Protein AF-A0A656JLA5-F1 (afdb_monomer)

Organism: NCBI:txid1194405

pLDDT: mean 75.81, std 17.26, range [47.41, 96.69]

Structure (mmCIF, N/CA/C/O backbone):
data_AF-A0A656JLA5-F1
#
_entry.id   AF-A0A656JLA5-F1
#
loop_
_atom_site.group_PDB
_atom_site.id
_atom_site.type_symbol
_atom_site.label_atom_id
_atom_site.label_alt_id
_atom_site.label_comp_id
_atom_site.label_asym_id
_atom_site.label_entity_id
_atom_site.label_seq_id
_atom_site.pdbx_PDB_ins_code
_atom_site.Cartn_x
_atom_site.Cartn_y
_atom_site.Cartn_z
_atom_site.occupancy
_atom_site.B_iso_or_equiv
_atom_site.auth_seq_id
_atom_site.auth_comp_id
_atom_site.auth_asym_id
_atom_site.auth_atom_id
_atom_site.pdbx_PDB_model_num
ATOM 1 N N . MET A 1 1 ? 41.878 -16.614 -35.464 1.00 48.06 1 MET A N 1
ATOM 2 C CA . MET A 1 1 ? 41.334 -15.843 -34.322 1.00 48.06 1 MET A CA 1
ATOM 3 C C . MET A 1 1 ? 40.388 -14.739 -34.788 1.00 48.06 1 MET A C 1
ATOM 5 O O . MET A 1 1 ? 39.628 -14.244 -33.972 1.00 48.06 1 MET A O 1
ATOM 9 N N . ASP A 1 2 ? 40.374 -14.406 -36.081 1.00 54.28 2 ASP A N 1
ATOM 10 C CA . ASP A 1 2 ? 39.660 -13.233 -36.609 1.00 54.28 2 ASP A CA 1
ATOM 11 C C . ASP A 1 2 ? 38.137 -13.403 -36.714 1.00 54.28 2 ASP A C 1
ATOM 13 O O . ASP A 1 2 ? 37.399 -12.440 -36.544 1.00 54.28 2 ASP A O 1
ATOM 17 N N . ILE A 1 3 ? 37.648 -14.638 -36.893 1.00 52.81 3 ILE A N 1
ATOM 18 C CA . ILE A 1 3 ? 36.204 -14.925 -36.999 1.00 52.81 3 ILE A CA 1
ATOM 19 C C . ILE A 1 3 ? 35.483 -14.691 -35.659 1.00 52.81 3 ILE A C 1
ATOM 21 O O . ILE A 1 3 ? 34.373 -14.171 -35.627 1.00 52.81 3 ILE A O 1
ATOM 25 N N . ALA A 1 4 ? 36.130 -15.019 -34.535 1.00 50.31 4 ALA A N 1
ATOM 26 C CA . ALA A 1 4 ? 35.554 -14.809 -33.205 1.00 50.31 4 ALA A CA 1
ATOM 27 C C . ALA A 1 4 ? 35.474 -13.318 -32.827 1.00 50.31 4 ALA A C 1
ATOM 29 O O . ALA A 1 4 ? 34.547 -12.917 -32.130 1.00 50.31 4 ALA A O 1
ATOM 30 N N . ALA A 1 5 ? 36.417 -12.499 -33.308 1.00 51.75 5 ALA A N 1
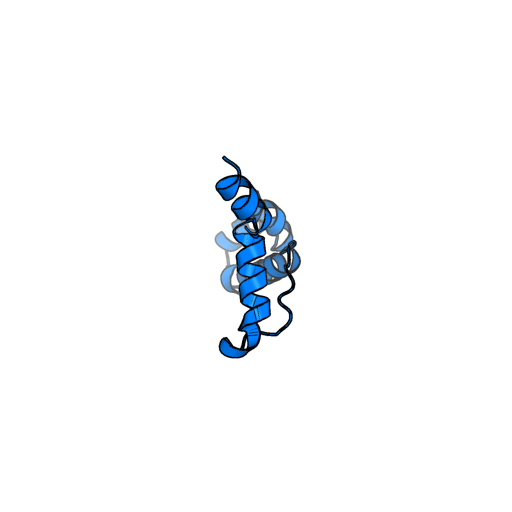ATOM 31 C CA . ALA A 1 5 ? 36.408 -11.052 -33.103 1.00 51.75 5 ALA A CA 1
ATOM 32 C C . ALA A 1 5 ? 35.305 -10.365 -33.928 1.00 51.75 5 ALA A C 1
ATOM 34 O O . ALA A 1 5 ? 34.604 -9.508 -33.401 1.00 51.75 5 ALA A O 1
ATOM 35 N N . GLN A 1 6 ? 35.086 -10.798 -35.177 1.00 47.41 6 GLN A N 1
ATOM 36 C CA . GLN A 1 6 ? 33.980 -10.302 -36.009 1.00 47.41 6 GLN A CA 1
ATOM 37 C C . GLN A 1 6 ? 32.604 -10.630 -35.412 1.00 47.41 6 GLN A C 1
ATOM 39 O O . GLN A 1 6 ? 31.713 -9.789 -35.422 1.00 47.41 6 GLN A O 1
ATOM 44 N N . TRP A 1 7 ? 32.441 -11.815 -34.816 1.00 49.56 7 TRP A N 1
ATOM 45 C CA . TRP A 1 7 ? 31.190 -12.188 -34.142 1.00 49.56 7 TRP A CA 1
ATOM 46 C C . TRP A 1 7 ? 30.976 -11.463 -32.811 1.00 49.56 7 TRP A C 1
ATOM 48 O O . TRP A 1 7 ? 29.841 -11.349 -32.357 1.00 49.56 7 TRP A O 1
ATOM 58 N N . MET A 1 8 ? 32.044 -10.963 -32.184 1.00 50.91 8 MET A N 1
ATOM 59 C CA . MET A 1 8 ? 31.930 -10.127 -30.989 1.00 50.91 8 MET A CA 1
ATOM 60 C C . MET A 1 8 ? 31.401 -8.726 -31.312 1.00 50.91 8 MET A C 1
ATOM 62 O O . MET A 1 8 ? 30.623 -8.198 -30.525 1.00 50.91 8 MET A O 1
ATOM 66 N N . ASP A 1 9 ? 31.771 -8.163 -32.465 1.00 52.62 9 ASP A N 1
ATOM 67 C CA . ASP A 1 9 ? 31.273 -6.859 -32.934 1.00 52.62 9 ASP A CA 1
ATOM 68 C C . ASP A 1 9 ? 29.785 -6.915 -33.327 1.00 52.62 9 ASP A C 1
ATOM 70 O O . ASP A 1 9 ? 29.038 -5.957 -33.129 1.00 52.62 9 ASP A O 1
ATOM 74 N N . GLU A 1 10 ? 29.327 -8.061 -33.838 1.00 48.66 10 GLU A N 1
ATOM 75 C CA . GLU A 1 10 ? 27.922 -8.297 -34.202 1.00 48.66 10 GLU A CA 1
ATOM 76 C C . GLU A 1 10 ? 27.053 -8.755 -33.020 1.00 48.66 10 GLU A C 1
ATOM 78 O O . GLU A 1 10 ? 25.818 -8.736 -33.091 1.00 48.66 10 GLU A O 1
ATOM 83 N N . ALA A 1 11 ? 27.668 -9.160 -31.907 1.00 53.34 11 ALA A N 1
ATOM 84 C CA . ALA A 1 11 ? 26.940 -9.544 -30.712 1.00 53.34 11 ALA A CA 1
ATOM 85 C C . ALA A 1 11 ? 26.389 -8.288 -30.026 1.00 53.34 11 ALA A C 1
ATOM 87 O O . ALA A 1 11 ? 27.119 -7.522 -29.401 1.00 53.34 11 ALA A O 1
ATOM 88 N N . ALA A 1 12 ? 25.069 -8.098 -30.079 1.00 59.78 12 ALA A N 1
ATOM 89 C CA . ALA A 1 12 ? 24.375 -7.102 -29.269 1.00 59.78 12 ALA A CA 1
ATOM 90 C C . ALA A 1 12 ? 24.451 -7.489 -27.779 1.00 59.78 12 ALA A C 1
ATOM 92 O O . ALA A 1 12 ? 23.499 -8.031 -27.205 1.00 59.78 12 ALA A O 1
ATOM 93 N N . VAL A 1 13 ? 25.601 -7.234 -27.151 1.00 59.00 13 VAL A N 1
ATOM 94 C CA . VAL A 1 13 ? 25.809 -7.455 -25.722 1.00 59.00 13 VAL A CA 1
ATOM 95 C C . VAL A 1 13 ? 24.912 -6.482 -24.976 1.00 59.00 13 VAL A C 1
ATOM 97 O O . VAL A 1 13 ? 25.149 -5.280 -24.889 1.00 59.00 13 VAL A O 1
ATOM 100 N N . SER A 1 14 ? 23.832 -7.034 -24.454 1.00 65.31 14 SER A N 1
ATOM 101 C CA . SER A 1 14 ? 22.867 -6.352 -23.614 1.00 65.31 14 SER A CA 1
ATOM 102 C C . SER A 1 14 ? 22.886 -7.028 -22.252 1.00 65.31 14 SER A C 1
ATOM 104 O O . SER A 1 14 ? 23.117 -8.233 -22.140 1.00 65.31 14 SER A O 1
ATOM 106 N N . THR A 1 15 ? 22.650 -6.260 -21.190 1.00 80.06 15 THR A N 1
ATOM 107 C CA . THR A 1 15 ? 22.256 -6.892 -19.933 1.00 80.06 15 THR A CA 1
ATOM 108 C C . THR A 1 15 ? 20.892 -7.544 -20.158 1.00 80.06 15 THR A C 1
ATOM 110 O O . THR A 1 15 ? 20.126 -7.114 -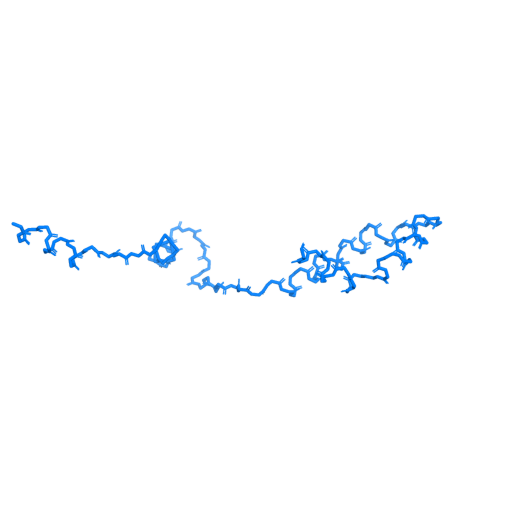21.0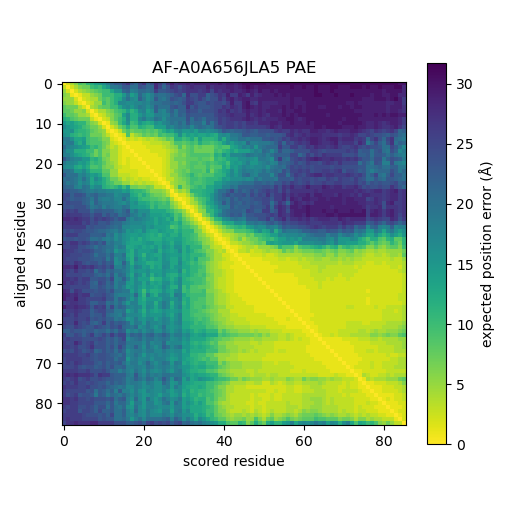23 1.00 80.06 15 THR A O 1
ATOM 113 N N . ILE A 1 16 ? 20.546 -8.561 -19.365 1.00 73.75 16 ILE A N 1
ATOM 114 C CA . ILE A 1 16 ? 19.223 -9.210 -19.445 1.00 73.75 16 ILE A CA 1
ATOM 115 C C . ILE A 1 16 ? 18.098 -8.157 -19.421 1.00 73.75 16 ILE A C 1
ATOM 117 O O . ILE A 1 16 ? 17.124 -8.261 -20.158 1.00 73.75 16 ILE A O 1
ATOM 121 N N . HIS A 1 17 ? 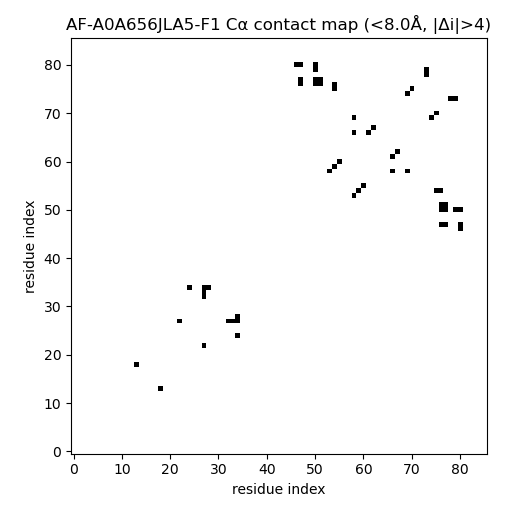18.274 -7.087 -18.640 1.00 71.75 17 HIS A N 1
ATOM 122 C CA . HIS A 1 17 ? 17.335 -5.972 -18.556 1.00 71.75 17 HIS A CA 1
ATOM 123 C C . HIS A 1 17 ? 17.193 -5.187 -19.866 1.00 71.75 17 HIS A C 1
ATOM 125 O O . HIS A 1 17 ? 16.071 -4.956 -20.318 1.00 71.75 17 HIS A O 1
ATOM 131 N N . SER A 1 18 ? 18.304 -4.782 -20.493 1.00 70.44 18 SER A N 1
ATOM 132 C CA . SER A 1 18 ? 18.233 -4.020 -21.743 1.00 70.44 18 SER A CA 1
ATOM 133 C C . SER A 1 18 ? 17.735 -4.875 -22.911 1.00 70.44 18 SER A C 1
ATOM 135 O O . SER A 1 18 ? 17.029 -4.358 -23.778 1.00 70.44 18 SER A O 1
ATOM 137 N N . TRP A 1 19 ? 18.001 -6.186 -22.889 1.00 72.44 19 TRP A N 1
ATOM 138 C CA . TRP A 1 19 ? 17.437 -7.141 -23.842 1.00 72.44 19 TRP A CA 1
ATOM 139 C C . TRP A 1 19 ? 15.921 -7.306 -23.669 1.00 72.44 19 TRP A C 1
ATOM 141 O O . TRP A 1 19 ? 15.184 -7.115 -24.634 1.00 72.44 19 TRP A O 1
ATOM 151 N N . CYS A 1 20 ? 15.433 -7.559 -22.447 1.00 68.12 20 CYS A N 1
ATOM 152 C CA . CYS A 1 20 ? 13.997 -7.672 -22.156 1.00 68.12 20 CYS A CA 1
ATOM 153 C C . CYS A 1 20 ? 13.234 -6.396 -22.530 1.00 68.12 20 CYS A C 1
ATOM 155 O O . CYS A 1 20 ? 12.182 -6.469 -23.157 1.00 68.12 20 CYS A O 1
ATOM 157 N N . GLN A 1 21 ? 13.780 -5.221 -22.208 1.00 68.81 21 GLN A N 1
ATOM 158 C CA . GLN A 1 21 ? 13.176 -3.948 -22.602 1.00 68.81 21 GLN A CA 1
ATOM 159 C C . GLN A 1 21 ? 13.133 -3.760 -24.123 1.00 68.81 21 GLN A C 1
ATOM 161 O O . GLN A 1 21 ? 12.169 -3.203 -24.643 1.00 68.81 21 GLN A O 1
ATOM 166 N N . ARG A 1 22 ? 14.168 -4.197 -24.851 1.00 70.94 22 ARG A N 1
ATOM 167 C CA . ARG A 1 22 ? 14.176 -4.155 -26.317 1.00 70.94 22 ARG A CA 1
ATOM 168 C C . ARG A 1 22 ? 13.112 -5.084 -26.901 1.00 70.94 22 ARG A C 1
ATOM 170 O O . ARG A 1 22 ?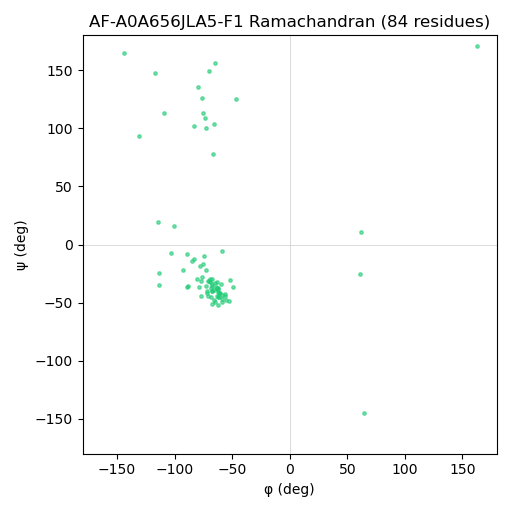 12.318 -4.613 -27.703 1.00 70.94 22 ARG A O 1
ATOM 177 N N . MET A 1 23 ? 13.025 -6.326 -26.424 1.00 70.62 23 MET A N 1
ATOM 178 C CA . MET A 1 23 ? 12.000 -7.288 -26.851 1.00 70.62 23 MET A CA 1
ATOM 179 C C . MET A 1 23 ? 10.576 -6.790 -26.562 1.00 70.62 23 MET A C 1
ATOM 181 O O . MET A 1 23 ? 9.707 -6.901 -27.421 1.00 70.62 23 MET A O 1
ATOM 185 N N . LEU A 1 24 ? 10.340 -6.186 -25.390 1.00 63.88 24 LEU A N 1
ATOM 186 C CA . LEU A 1 24 ? 9.046 -5.593 -25.025 1.00 63.88 24 LEU A CA 1
ATOM 187 C C . LEU A 1 24 ? 8.670 -4.403 -25.917 1.00 63.88 24 LEU A C 1
ATOM 189 O O . LEU A 1 24 ? 7.493 -4.224 -26.201 1.00 63.88 24 LEU A O 1
ATOM 193 N N . ARG A 1 25 ? 9.645 -3.613 -26.387 1.00 64.94 25 ARG A N 1
ATOM 194 C CA . ARG A 1 25 ? 9.412 -2.510 -27.336 1.00 64.94 25 ARG A CA 1
ATOM 195 C C . ARG A 1 25 ? 9.205 -2.994 -28.771 1.00 64.94 25 ARG A C 1
ATOM 197 O O . ARG A 1 25 ? 8.307 -2.504 -29.444 1.00 64.94 25 ARG A O 1
ATOM 204 N N . GLU A 1 26 ? 10.023 -3.937 -29.235 1.00 66.75 26 GLU A N 1
ATOM 205 C CA . GLU A 1 26 ? 9.986 -4.465 -30.608 1.00 66.75 26 GLU A CA 1
ATOM 206 C C . GLU A 1 26 ? 8.743 -5.340 -30.862 1.00 66.75 26 GLU A C 1
ATOM 208 O O . GLU A 1 26 ? 8.199 -5.313 -31.963 1.00 66.75 26 GLU A O 1
ATOM 213 N N . HIS A 1 27 ? 8.236 -6.043 -29.839 1.00 61.81 27 HIS A N 1
ATOM 214 C CA . HIS A 1 27 ? 7.059 -6.924 -29.919 1.00 61.81 27 HIS A CA 1
ATOM 215 C C . HIS A 1 27 ? 5.855 -6.445 -29.083 1.00 61.81 27 HIS A C 1
ATOM 217 O O . HIS A 1 27 ? 4.946 -7.225 -28.793 1.00 61.81 27 HIS A O 1
ATOM 223 N N . ALA A 1 28 ? 5.806 -5.159 -28.707 1.00 53.19 28 ALA A N 1
ATOM 224 C CA . ALA A 1 28 ? 4.717 -4.568 -27.913 1.00 53.19 28 ALA A CA 1
ATOM 225 C C . ALA A 1 28 ? 3.317 -4.849 -28.497 1.00 53.19 28 ALA A C 1
ATOM 227 O O . ALA A 1 28 ? 2.342 -4.980 -27.758 1.00 53.19 28 ALA A O 1
ATOM 228 N N . PHE A 1 29 ? 3.230 -4.984 -29.824 1.00 49.34 29 PHE A N 1
ATOM 229 C CA . PHE A 1 29 ? 1.979 -5.164 -30.555 1.00 49.34 29 PHE A CA 1
ATOM 230 C C . PHE A 1 29 ? 1.288 -6.513 -30.290 1.00 49.34 29 PHE A C 1
ATOM 232 O O . PHE A 1 29 ? 0.062 -6.552 -30.212 1.00 49.34 29 PHE A O 1
ATOM 239 N N . ASP A 1 30 ? 2.046 -7.593 -30.074 1.00 53.47 30 ASP A N 1
ATOM 240 C CA . ASP A 1 30 ? 1.481 -8.944 -29.906 1.00 53.47 30 ASP A CA 1
ATOM 241 C C . ASP A 1 30 ? 1.005 -9.231 -28.469 1.00 53.47 30 ASP A C 1
ATOM 243 O O . ASP A 1 30 ? 0.292 -10.203 -28.228 1.00 53.47 30 ASP A O 1
ATOM 247 N N . SER A 1 31 ? 1.370 -8.383 -27.498 1.00 55.78 31 SER A N 1
ATOM 248 C CA . SER A 1 31 ? 1.072 -8.596 -26.069 1.00 55.78 31 SER A CA 1
ATOM 249 C C . SER A 1 31 ? -0.075 -7.743 -25.517 1.00 55.78 31 SER A C 1
ATOM 251 O O . SER A 1 31 ? -0.465 -7.921 -24.364 1.00 55.78 31 SER A O 1
ATOM 253 N N . GLY A 1 32 ? -0.602 -6.792 -26.298 1.00 55.41 32 GLY A N 1
ATOM 254 C CA . GLY A 1 32 ? -1.604 -5.827 -25.822 1.00 55.41 32 GLY A CA 1
ATOM 255 C C . GLY A 1 32 ? -1.109 -4.911 -24.690 1.00 55.41 32 GLY A C 1
ATOM 256 O O . GLY A 1 32 ? -1.912 -4.220 -24.063 1.00 55.41 32 GLY A O 1
ATOM 257 N N . SER A 1 33 ? 0.197 -4.905 -24.405 1.00 54.72 33 SER A N 1
ATOM 258 C CA . SER A 1 33 ? 0.805 -4.082 -23.362 1.00 54.72 33 SER A CA 1
ATOM 259 C C . SER A 1 33 ? 1.003 -2.652 -23.865 1.00 54.72 33 SER A C 1
ATOM 261 O O . SER A 1 33 ? 1.466 -2.439 -24.984 1.00 54.72 33 SER A O 1
ATOM 263 N N . LEU A 1 34 ? 0.665 -1.663 -23.028 1.00 51.00 34 LEU A N 1
ATOM 264 C CA . LEU A 1 34 ? 0.833 -0.234 -23.311 1.00 51.00 34 LEU A CA 1
ATOM 265 C C . LEU A 1 34 ? 2.238 0.045 -23.875 1.00 51.00 34 LEU A C 1
ATOM 267 O O . LEU A 1 34 ? 3.244 -0.290 -23.253 1.00 51.00 34 LEU A O 1
ATOM 271 N N . PHE A 1 35 ? 2.273 0.677 -25.052 1.00 53.97 35 PHE A N 1
ATOM 272 C CA . PHE A 1 35 ? 3.447 0.950 -25.899 1.00 53.97 35 PHE A CA 1
ATOM 273 C C . PHE A 1 35 ? 4.560 1.778 -25.213 1.00 53.97 35 PHE A C 1
ATOM 275 O O . PHE A 1 35 ? 5.651 1.933 -25.755 1.00 53.97 35 PHE A O 1
ATOM 282 N N . THR A 1 36 ? 4.318 2.259 -23.991 1.00 50.00 36 T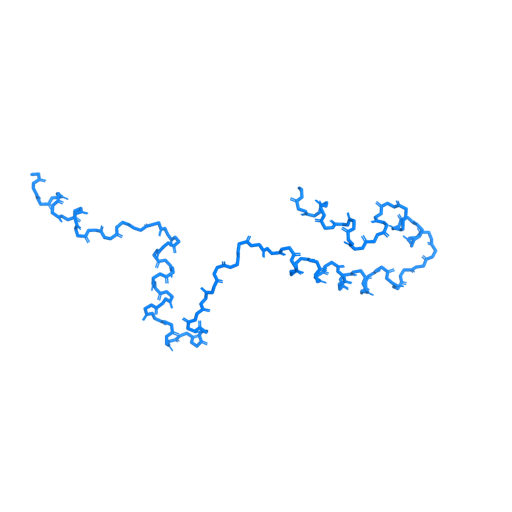HR A N 1
ATOM 283 C CA . THR A 1 36 ? 5.291 2.970 -23.163 1.00 50.00 36 THR A CA 1
ATOM 284 C C . THR A 1 36 ? 5.293 2.361 -21.764 1.00 50.00 36 THR A C 1
ATOM 286 O O . THR A 1 36 ? 4.502 2.740 -20.904 1.00 50.00 36 THR A O 1
ATOM 289 N N . GLN A 1 37 ? 6.180 1.396 -21.527 1.00 54.28 37 GLN A N 1
ATOM 290 C CA . GLN A 1 37 ? 6.510 0.960 -20.173 1.00 54.28 37 GLN A CA 1
ATOM 291 C C . GLN A 1 37 ? 7.555 1.922 -19.605 1.00 54.28 37 GLN A C 1
ATOM 293 O O . GLN A 1 37 ? 8.732 1.859 -19.966 1.00 54.28 37 GLN A O 1
ATOM 298 N N . THR A 1 38 ? 7.121 2.838 -18.744 1.00 59.41 38 THR A N 1
ATOM 299 C CA . THR A 1 38 ? 8.037 3.652 -17.941 1.00 59.41 38 THR A CA 1
ATOM 300 C C . THR A 1 38 ? 8.567 2.789 -16.806 1.00 59.41 38 THR A C 1
ATOM 302 O O . THR A 1 38 ? 7.797 2.165 -16.077 1.00 59.41 38 THR A O 1
ATOM 305 N N . LEU A 1 39 ? 9.891 2.713 -16.675 1.00 63.84 39 LEU A N 1
ATOM 306 C CA . LEU A 1 39 ? 10.508 2.085 -15.516 1.00 63.84 39 LEU A CA 1
ATOM 307 C C . LEU A 1 39 ? 10.330 3.023 -14.319 1.00 63.84 39 LEU A C 1
ATOM 309 O O . LEU A 1 39 ? 11.083 3.985 -14.181 1.00 63.84 39 LEU A O 1
ATOM 313 N N . GLU A 1 40 ? 9.353 2.734 -13.466 1.00 71.31 40 GLU A N 1
ATOM 314 C CA . GLU A 1 40 ? 9.232 3.405 -12.176 1.00 71.31 40 GLU A CA 1
ATOM 315 C C . GLU A 1 40 ? 10.292 2.849 -11.229 1.00 71.31 40 GLU A C 1
ATOM 317 O O . GLU A 1 40 ? 10.291 1.671 -10.875 1.00 71.31 40 GLU A O 1
ATOM 322 N N . THR A 1 41 ? 11.258 3.683 -10.860 1.00 72.25 41 THR A N 1
ATOM 323 C CA . THR A 1 41 ? 12.325 3.311 -9.922 1.00 72.25 41 THR A CA 1
ATOM 324 C C . THR A 1 41 ? 11.967 3.674 -8.486 1.00 72.25 41 THR A C 1
ATOM 326 O O . THR A 1 41 ? 12.474 3.046 -7.556 1.00 72.25 41 THR A O 1
ATOM 329 N N . ASP A 1 42 ? 11.048 4.624 -8.295 1.00 80.38 42 ASP A N 1
ATOM 330 C CA . ASP A 1 42 ? 10.527 5.002 -6.989 1.00 80.38 42 ASP A CA 1
ATOM 331 C C . ASP A 1 42 ? 9.076 4.545 -6.813 1.00 80.38 42 ASP A C 1
ATOM 333 O O . ASP A 1 42 ? 8.148 5.046 -7.436 1.00 80.38 42 ASP A O 1
ATOM 337 N N . HIS A 1 43 ? 8.882 3.600 -5.897 1.00 82.69 43 HIS A N 1
ATOM 338 C CA . HIS A 1 43 ? 7.567 3.066 -5.549 1.00 82.69 43 HIS A CA 1
ATOM 339 C C . HIS A 1 43 ? 7.007 3.685 -4.253 1.00 82.69 43 HIS A C 1
ATOM 341 O O . HIS A 1 43 ? 6.103 3.111 -3.646 1.00 82.69 43 HIS A O 1
ATOM 347 N N . SER A 1 44 ? 7.559 4.813 -3.778 1.00 85.00 44 SER A N 1
ATOM 348 C CA . SER A 1 44 ? 7.168 5.480 -2.517 1.00 85.00 44 SER A CA 1
ATOM 349 C C . SER A 1 44 ? 5.679 5.740 -2.435 1.00 85.00 44 SER A C 1
ATOM 351 O O . SER A 1 44 ? 5.049 5.400 -1.432 1.00 85.00 44 SER A O 1
ATOM 353 N N . ASP A 1 45 ? 5.124 6.312 -3.496 1.00 86.50 45 ASP A N 1
ATOM 354 C CA . ASP A 1 45 ? 3.738 6.756 -3.507 1.00 86.50 45 ASP A CA 1
ATOM 355 C C . ASP A 1 45 ? 2.782 5.565 -3.522 1.00 86.50 45 ASP A C 1
ATOM 357 O O . ASP A 1 45 ? 1.870 5.502 -2.693 1.00 86.50 45 ASP A O 1
ATOM 361 N N . LEU A 1 46 ? 3.071 4.560 -4.358 1.00 89.94 46 LEU A N 1
ATOM 362 C CA . LEU A 1 46 ? 2.309 3.313 -4.423 1.00 89.94 46 LEU A CA 1
ATOM 363 C C . LEU A 1 46 ? 2.348 2.556 -3.088 1.00 89.94 46 LEU A C 1
ATOM 365 O O . LEU A 1 46 ? 1.319 2.111 -2.584 1.00 89.94 46 LEU A O 1
ATOM 369 N N . LEU A 1 47 ? 3.525 2.439 -2.468 1.00 90.69 47 LEU A N 1
ATOM 370 C CA . LEU A 1 47 ? 3.654 1.832 -1.140 1.00 90.69 47 LEU A CA 1
ATOM 371 C C . LEU A 1 47 ? 2.885 2.629 -0.081 1.00 90.69 47 LEU A C 1
ATOM 373 O O . LEU A 1 47 ? 2.262 2.044 0.806 1.00 90.69 47 LEU A O 1
ATOM 377 N N . GLY A 1 48 ? 2.888 3.959 -0.181 1.00 92.44 48 GLY A N 1
ATOM 378 C CA . GLY A 1 48 ? 2.095 4.831 0.676 1.00 92.44 48 GLY A CA 1
ATOM 379 C C . GLY A 1 48 ? 0.593 4.580 0.535 1.00 92.44 48 GLY A C 1
ATOM 380 O O . GLY A 1 48 ? -0.114 4.546 1.544 1.00 92.44 48 GLY A O 1
ATOM 381 N N . GLU A 1 49 ? 0.099 4.376 -0.686 1.00 94.69 49 GLU A N 1
ATOM 382 C CA . GLU A 1 49 ? -1.295 3.993 -0.949 1.00 94.69 49 GLU A CA 1
ATO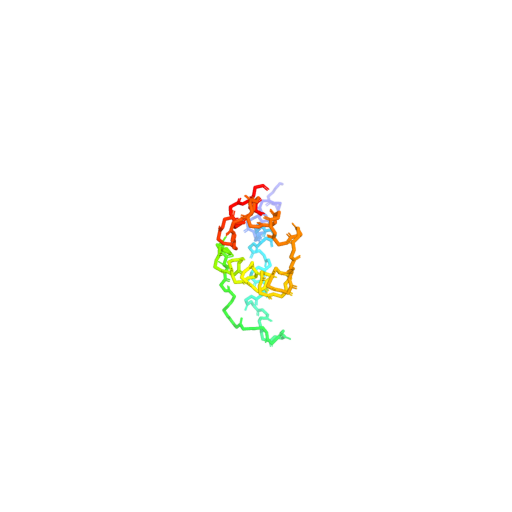M 383 C C . GLU A 1 49 ? -1.631 2.645 -0.322 1.00 94.69 49 GLU A C 1
ATOM 385 O O . GLU A 1 49 ? -2.558 2.562 0.485 1.00 94.69 49 GLU A O 1
ATOM 390 N N . VAL A 1 50 ? -0.817 1.621 -0.587 1.00 94.25 50 VAL A N 1
ATOM 391 C CA . VAL A 1 50 ? -1.003 0.276 -0.025 1.00 94.25 50 VAL A CA 1
ATOM 392 C C . VAL A 1 50 ? -1.040 0.310 1.504 1.00 94.25 50 VAL A C 1
ATOM 394 O O . VAL A 1 50 ? -1.907 -0.316 2.115 1.00 94.25 50 VAL A O 1
ATOM 397 N N . LEU A 1 51 ? -0.155 1.075 2.151 1.00 94.00 51 LEU A N 1
ATOM 398 C CA . LEU A 1 51 ? -0.145 1.201 3.611 1.00 94.00 51 LEU A CA 1
ATOM 399 C C . LEU A 1 51 ? -1.375 1.924 4.156 1.00 94.00 51 LEU A C 1
ATOM 401 O O . LEU A 1 51 ? -1.914 1.516 5.187 1.00 94.00 51 LEU A O 1
ATOM 405 N N . ARG A 1 52 ? -1.849 2.979 3.484 1.00 95.38 52 ARG A N 1
ATOM 406 C CA . ARG A 1 52 ? -3.102 3.646 3.869 1.00 95.38 52 ARG A CA 1
ATOM 407 C C . ARG A 1 52 ? -4.285 2.692 3.740 1.00 95.38 52 ARG A C 1
ATOM 409 O O . ARG A 1 52 ? -5.150 2.690 4.613 1.00 95.38 52 ARG A O 1
ATOM 416 N N . ASP A 1 53 ? -4.324 1.884 2.691 1.00 96.50 53 ASP A N 1
ATOM 417 C CA . ASP A 1 53 ? -5.396 0.922 2.430 1.00 96.50 53 ASP A CA 1
ATOM 418 C C . ASP A 1 53 ? -5.396 -0.213 3.450 1.00 96.50 53 ASP A C 1
ATOM 420 O O . ASP A 1 53 ? -6.437 -0.525 4.034 1.00 96.50 53 ASP A O 1
ATOM 424 N N . TYR A 1 54 ? -4.215 -0.759 3.743 1.00 94.56 54 TYR A N 1
ATOM 425 C CA . TYR A 1 54 ? -4.015 -1.718 4.822 1.00 94.56 54 TYR A CA 1
ATOM 426 C C . TYR A 1 54 ? -4.516 -1.150 6.153 1.00 94.56 54 TYR A C 1
ATOM 428 O O . TYR A 1 54 ? -5.300 -1.785 6.857 1.00 94.56 54 TYR A O 1
ATOM 436 N N . TRP A 1 55 ? -4.143 0.089 6.475 1.00 94.88 55 TRP A N 1
ATOM 437 C CA . TRP A 1 55 ? -4.561 0.728 7.718 1.00 94.88 55 TRP A CA 1
ATOM 438 C C . TRP A 1 55 ? -6.083 0.892 7.811 1.00 94.88 55 TRP A C 1
ATOM 440 O O . TRP A 1 55 ? -6.678 0.559 8.837 1.00 94.88 55 TRP A O 1
ATOM 450 N N . ARG A 1 56 ? -6.741 1.346 6.735 1.00 95.44 56 ARG A N 1
ATOM 451 C CA . ARG A 1 56 ? -8.210 1.461 6.701 1.00 95.44 56 ARG A CA 1
ATOM 452 C C . ARG A 1 56 ? -8.895 0.105 6.851 1.00 95.44 56 ARG A C 1
ATOM 454 O O . ARG A 1 56 ? -9.920 0.016 7.518 1.00 95.44 56 ARG A O 1
ATOM 461 N N . ARG A 1 57 ? -8.343 -0.946 6.243 1.00 96.69 57 ARG A N 1
ATOM 462 C CA . ARG A 1 57 ? -8.955 -2.280 6.237 1.00 96.69 57 ARG A CA 1
ATOM 463 C C . ARG A 1 57 ? -8.736 -3.054 7.531 1.00 96.69 57 ARG A C 1
ATOM 465 O O . ARG A 1 57 ? -9.628 -3.791 7.936 1.00 96.69 57 ARG A O 1
ATOM 472 N N . PHE A 1 58 ? -7.573 -2.908 8.157 1.00 94.38 58 PHE A N 1
ATOM 473 C CA . PHE A 1 58 ? -7.169 -3.757 9.277 1.00 94.38 58 PHE A CA 1
ATOM 474 C C . PHE A 1 58 ? -7.057 -3.005 10.594 1.00 94.38 58 PHE A C 1
ATOM 476 O O . PHE A 1 58 ? -7.409 -3.576 11.615 1.00 94.38 58 PHE A O 1
ATOM 483 N N . CYS A 1 59 ? -6.629 -1.740 10.602 1.00 93.38 59 CYS A N 1
ATOM 484 C CA . CYS A 1 59 ? -6.439 -0.990 11.845 1.00 93.38 59 CYS A CA 1
ATOM 485 C C . CYS A 1 59 ? -7.701 -0.238 12.288 1.00 93.38 59 CYS A C 1
ATOM 487 O O . CYS A 1 59 ? -7.965 -0.165 13.481 1.00 93.38 59 CYS A O 1
ATOM 489 N N . TYR A 1 60 ? -8.502 0.309 11.366 1.00 93.88 60 TYR A N 1
ATOM 490 C CA . TYR A 1 60 ? -9.744 1.012 11.739 1.00 93.88 60 TYR A CA 1
ATOM 491 C C . TYR A 1 60 ? -10.802 0.121 12.403 1.00 93.88 60 TYR A C 1
ATOM 493 O O . TYR A 1 60 ? -11.459 0.605 13.322 1.00 93.88 60 TYR A O 1
ATOM 501 N N . PRO A 1 61 ? -10.980 -1.154 12.005 1.00 96.19 61 PRO A N 1
ATOM 502 C CA . PRO A 1 61 ? -11.915 -2.040 12.695 1.00 96.19 61 PRO A CA 1
ATOM 503 C C . PRO A 1 61 ? -11.413 -2.528 14.061 1.00 96.19 61 PRO A C 1
ATOM 505 O O . PRO A 1 61 ? -12.177 -3.159 14.787 1.00 96.19 61 PRO A O 1
ATOM 508 N N . MET A 1 62 ? -10.139 -2.297 14.408 1.00 95.38 62 MET A N 1
ATOM 509 C CA . MET A 1 62 ? -9.603 -2.702 15.707 1.00 95.38 62 MET A CA 1
ATOM 510 C C . MET A 1 62 ? -10.193 -1.850 16.827 1.00 95.38 62 MET A C 1
ATOM 512 O O . MET A 1 62 ? -10.456 -0.659 16.675 1.00 95.38 62 MET A O 1
ATOM 516 N N . SER A 1 63 ? -10.321 -2.458 17.999 1.00 94.69 63 SER A N 1
ATOM 517 C CA . SER A 1 63 ? -10.787 -1.803 19.218 1.00 94.69 63 SER A CA 1
ATOM 518 C C . SER A 1 63 ? -10.054 -2.356 20.438 1.00 94.69 63 SER A C 1
ATOM 520 O O . SER A 1 63 ? -9.447 -3.426 20.369 1.00 94.69 63 SER A O 1
ATOM 522 N N . GLY A 1 64 ? -10.139 -1.647 21.564 1.00 94.88 64 GLY A N 1
ATOM 523 C CA . GLY A 1 64 ? -9.545 -2.083 22.830 1.00 94.88 64 GLY A CA 1
ATOM 524 C C . GLY A 1 64 ? -8.019 -2.165 22.772 1.00 94.88 64 GLY A C 1
ATOM 525 O O . GLY A 1 64 ? -7.370 -1.369 22.089 1.00 94.88 64 GLY A O 1
ATOM 526 N N . ASP A 1 65 ? -7.457 -3.144 23.476 1.00 95.75 65 ASP A N 1
ATOM 527 C CA . ASP A 1 65 ? -6.011 -3.274 23.688 1.00 95.75 65 ASP A CA 1
ATOM 528 C C . ASP A 1 65 ? -5.223 -3.418 22.381 1.00 95.75 65 ASP A C 1
ATOM 530 O O . ASP A 1 65 ? -4.134 -2.862 22.246 1.00 95.75 65 ASP A O 1
ATOM 534 N N . ALA A 1 66 ? -5.799 -4.085 21.376 1.00 91.56 66 ALA A N 1
ATOM 535 C CA . ALA A 1 66 ? -5.179 -4.220 20.060 1.00 91.56 66 ALA A CA 1
ATOM 536 C C . ALA A 1 66 ? -5.006 -2.858 19.367 1.00 91.56 66 ALA A C 1
ATOM 538 O O . ALA A 1 66 ? -3.934 -2.557 18.839 1.00 91.56 66 ALA A O 1
ATOM 539 N N . LEU A 1 67 ? -6.033 -2.000 19.408 1.00 93.81 67 LEU A N 1
ATOM 540 C CA . LEU A 1 67 ? -5.938 -0.649 18.853 1.00 93.81 67 LEU A CA 1
ATOM 541 C C . LEU A 1 67 ? -4.971 0.218 19.668 1.00 93.81 67 LEU A C 1
ATOM 543 O O . LEU A 1 67 ? -4.208 0.987 19.083 1.00 93.81 67 LEU A O 1
ATOM 547 N N . ALA A 1 68 ? -4.987 0.098 20.998 1.00 93.81 68 ALA A N 1
ATOM 548 C CA . ALA A 1 68 ? -4.072 0.832 21.870 1.00 93.81 68 ALA A CA 1
ATOM 549 C C . ALA A 1 68 ? -2.611 0.504 21.533 1.00 93.81 68 ALA A C 1
ATOM 551 O O . ALA A 1 68 ? -1.829 1.412 21.249 1.00 93.81 68 ALA A O 1
ATOM 552 N N . TRP A 1 69 ? -2.288 -0.788 21.434 1.00 94.50 69 TRP A N 1
ATOM 553 C CA . TRP A 1 69 ? -0.958 -1.253 21.056 1.00 94.50 69 TRP A CA 1
ATOM 554 C C . TRP A 1 69 ? -0.541 -0.736 19.674 1.00 94.50 69 TRP A C 1
ATOM 556 O O . TRP A 1 69 ? 0.558 -0.202 19.523 1.00 94.50 69 TRP A O 1
ATOM 566 N N . VAL A 1 70 ? -1.419 -0.826 18.665 1.00 92.88 70 VAL A N 1
ATOM 567 C CA . VAL A 1 70 ? -1.124 -0.335 17.304 1.00 92.88 70 VAL A CA 1
ATOM 568 C C . VAL A 1 70 ? -0.867 1.174 17.295 1.00 92.88 70 VAL A C 1
ATOM 570 O O . VAL A 1 70 ? 0.071 1.637 16.644 1.00 92.88 70 VAL A O 1
ATOM 573 N N . ARG A 1 71 ? -1.652 1.966 18.033 1.00 90.44 71 ARG A N 1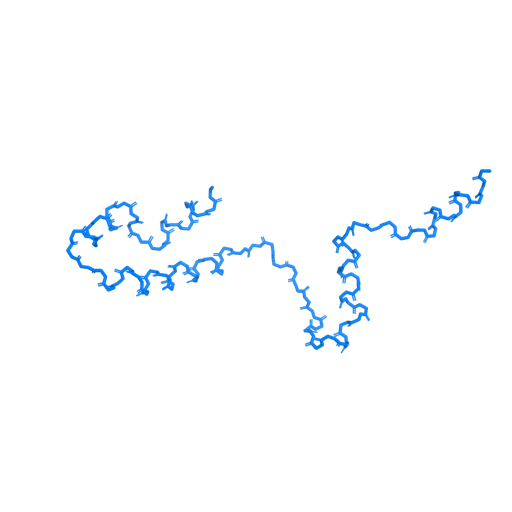
ATOM 574 C CA . ARG A 1 71 ? -1.443 3.420 18.119 1.00 90.44 71 ARG A CA 1
ATOM 575 C C . ARG A 1 71 ? -0.128 3.778 18.805 1.00 90.44 71 ARG A C 1
ATOM 577 O O . ARG A 1 71 ? 0.545 4.699 18.351 1.00 90.44 71 ARG A O 1
ATOM 584 N N . GLU A 1 72 ? 0.245 3.056 19.853 1.00 93.75 72 GLU A N 1
ATOM 585 C CA . GLU A 1 72 ? 1.478 3.312 20.600 1.00 93.75 72 GLU A CA 1
ATOM 586 C C . GLU A 1 72 ? 2.731 2.911 19.814 1.00 93.75 72 GLU A C 1
ATOM 588 O O . GLU A 1 72 ? 3.701 3.662 19.760 1.00 93.75 72 GLU A O 1
ATOM 593 N N . ASN A 1 73 ? 2.699 1.763 19.135 1.00 92.44 73 ASN A N 1
ATOM 594 C CA . ASN A 1 73 ? 3.885 1.212 18.480 1.00 92.44 73 ASN A CA 1
ATOM 595 C C . ASN A 1 73 ? 4.069 1.712 17.046 1.00 92.44 73 ASN A C 1
ATOM 597 O O . ASN A 1 73 ? 5.205 1.835 16.572 1.00 92.44 73 ASN A O 1
ATOM 601 N N . TRP A 1 74 ? 2.969 1.911 16.316 1.00 91.56 74 TRP A N 1
ATOM 602 C CA . TRP A 1 74 ? 2.995 2.203 14.881 1.00 91.56 74 TRP A CA 1
ATOM 603 C C . TRP A 1 74 ? 2.506 3.611 14.556 1.00 91.56 74 TRP A C 1
ATOM 605 O O . TRP A 1 74 ? 2.914 4.139 13.530 1.00 91.56 74 TRP A O 1
ATOM 615 N N . SER A 1 75 ? 1.686 4.227 15.416 1.00 89.31 75 SER A N 1
ATOM 616 C CA . SER A 1 75 ? 1.230 5.633 15.367 1.00 89.31 75 SER A CA 1
ATOM 617 C C . SER A 1 75 ? 0.423 6.072 14.133 1.00 89.31 75 SER A C 1
ATOM 619 O O . SER A 1 75 ? -0.396 6.982 14.242 1.00 89.31 75 SER A O 1
ATOM 621 N N . GLY A 1 76 ? 0.585 5.426 12.978 1.00 89.25 76 GLY A N 1
ATOM 622 C CA . GLY A 1 76 ? -0.158 5.687 11.750 1.00 89.25 76 GLY A CA 1
ATOM 623 C C . GLY A 1 76 ? 0.516 5.10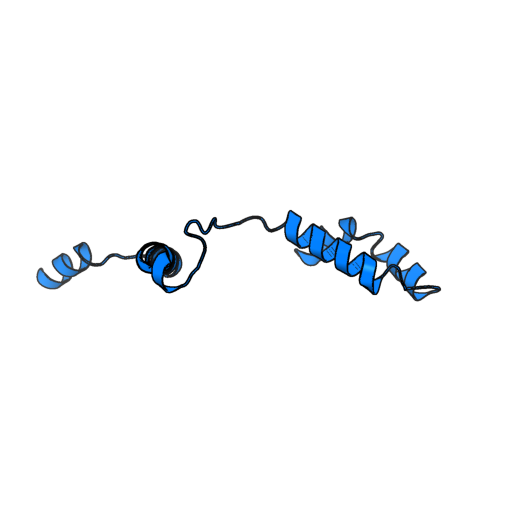0 10.502 1.00 89.25 76 GLY A C 1
ATOM 624 O O . GLY A 1 76 ? 1.675 4.684 10.548 1.00 89.25 76 GLY A O 1
ATOM 625 N N . PRO A 1 77 ? -0.171 5.123 9.346 1.00 89.44 77 PRO A N 1
ATOM 626 C CA . PRO A 1 77 ? 0.346 4.545 8.103 1.00 89.44 77 PRO A CA 1
ATOM 627 C C . PRO A 1 77 ? 1.621 5.239 7.593 1.00 89.44 77 PRO A C 1
ATOM 629 O O . PRO A 1 77 ? 2.493 4.580 7.036 1.00 89.44 77 PRO A O 1
ATOM 632 N N . ALA A 1 78 ? 1.781 6.547 7.825 1.00 88.88 78 ALA A N 1
ATOM 633 C CA . ALA A 1 78 ? 2.980 7.286 7.415 1.00 88.88 78 ALA A CA 1
ATOM 634 C C . ALA A 1 78 ? 4.240 6.861 8.191 1.00 88.88 78 ALA A C 1
ATOM 636 O O . ALA A 1 78 ? 5.323 6.793 7.619 1.00 88.88 78 ALA A O 1
ATOM 637 N N . ALA A 1 79 ? 4.096 6.526 9.476 1.00 88.94 79 ALA A N 1
ATOM 638 C CA . ALA A 1 79 ? 5.207 6.079 10.316 1.00 88.94 79 ALA A CA 1
ATOM 639 C C . ALA A 1 79 ? 5.641 4.632 10.013 1.00 88.94 79 ALA A C 1
ATOM 641 O O . ALA A 1 79 ? 6.750 4.230 10.369 1.00 88.94 79 ALA A O 1
ATOM 642 N N . LEU A 1 80 ? 4.798 3.857 9.321 1.00 87.62 80 LEU A N 1
ATOM 643 C CA . LEU A 1 80 ? 5.134 2.512 8.855 1.00 87.62 80 LEU A CA 1
ATOM 644 C C . LEU A 1 80 ? 5.962 2.503 7.570 1.00 87.62 80 LEU A C 1
ATOM 646 O O . LEU A 1 80 ? 6.768 1.593 7.388 1.00 87.62 80 LEU A O 1
ATOM 650 N N . LEU A 1 81 ? 5.802 3.501 6.696 1.00 86.62 81 LEU A N 1
ATOM 651 C CA . LEU A 1 81 ? 6.449 3.516 5.380 1.00 86.62 81 LEU A CA 1
ATOM 652 C C . LEU A 1 81 ? 7.985 3.383 5.452 1.00 86.62 81 LEU A C 1
ATOM 654 O O . LEU A 1 81 ? 8.527 2.554 4.720 1.00 86.62 81 LEU A O 1
ATOM 658 N N . PRO A 1 82 ? 8.705 4.085 6.351 1.00 88.44 82 PRO A N 1
ATOM 659 C CA . PRO A 1 82 ? 10.149 3.895 6.503 1.00 88.44 82 PRO A CA 1
ATOM 660 C C . PRO A 1 82 ? 10.531 2.519 7.065 1.00 88.44 82 PRO A C 1
ATOM 662 O O . PRO A 1 82 ? 11.601 2.015 6.751 1.00 88.44 82 PRO A O 1
ATOM 665 N N . ARG A 1 83 ? 9.671 1.901 7.887 1.00 87.06 83 ARG A N 1
ATOM 666 C CA . ARG A 1 83 ? 9.948 0.610 8.545 1.00 87.06 83 ARG A CA 1
ATOM 667 C C . ARG A 1 83 ? 9.799 -0.584 7.607 1.00 87.06 83 ARG A C 1
ATOM 669 O O . ARG A 1 83 ? 10.489 -1.572 7.786 1.00 87.06 83 ARG A O 1
ATOM 676 N N . VAL A 1 84 ? 8.903 -0.494 6.625 1.00 83.88 84 VAL A N 1
ATOM 677 C CA . VAL A 1 84 ? 8.687 -1.545 5.609 1.00 83.88 84 VAL A CA 1
ATOM 678 C C . VAL A 1 84 ? 9.775 -1.530 4.529 1.00 83.88 84 VAL A C 1
ATOM 680 O O . VAL A 1 84 ? 9.961 -2.509 3.817 1.00 83.88 84 VAL A O 1
ATOM 683 N N . ARG A 1 85 ? 10.496 -0.413 4.405 1.00 79.06 85 ARG A N 1
ATOM 684 C CA . ARG A 1 85 ? 11.595 -0.232 3.450 1.00 79.06 85 ARG A CA 1
ATOM 685 C C . ARG A 1 85 ? 12.968 -0.651 3.989 1.00 79.06 85 ARG A C 1
ATOM 687 O O . ARG A 1 85 ? 13.922 -0.611 3.217 1.00 79.06 85 ARG A O 1
ATOM 694 N N . GLY A 1 86 ? 13.058 -0.967 5.283 1.00 57.50 86 GLY A N 1
ATOM 695 C CA . GLY A 1 86 ? 14.289 -1.339 5.986 1.00 57.50 86 GLY A CA 1
ATOM 696 C C . GLY A 1 86 ? 14.543 -2.836 6.008 1.00 57.50 86 GLY A C 1
ATOM 697 O O . GLY A 1 86 ? 13.553 -3.598 6.051 1.00 57.50 86 GLY A O 1
#

Nearest PDB structures (foldseek):
  8b1u-assembly1_B  TM=6.979E-01  e=6.510E-05  Escherichia coli
  8b1r-assembly1_B  TM=6.831E-01  e=4.735E-05  Escherichia coli
  6t2v-assembly1_B  TM=6.984E-01  e=4.129E-04  Escherichia coli
  7mr3-assembly1_B  TM=6.927E-01  e=4.998E-04  Escherichia coli K-12
  7mr0-assembly1_B  TM=6.756E-01  e=1.073E-03  Escherichia coli K-12

Radius of gyration: 23.77 Å; Cα contacts (8 Å, |Δi|>4): 30; chains: 1; bounding box: 53×23×61 Å

InterPro domains:
  IPR027417 P-loop containing nucleoside triphosphate hydrolase [G3DSA:3.40.50.300] (2-41)
  IPR027417 P-loop containing nucleoside triphosphate hydrolase [SSF52540] (3-84)

Sequence (86 aa):
MDIAAQWMDEAAVSTIHSWCQRMLREHAFDSGSLFTQTLETDHSDLLGEVLRDYWRRFCYPMSGDALAWVRENWSGPAALLPRVRG

Mean predicted aligned error: 14.24 Å

Foldseek 3Di:
DVVVVVVVVVDPDDDPVVVVVVCCQVPVPVPVDDNDDDPDPDCLVVLLVVLQVCCVVPQVVDDDPVNVVCCVPQVGSVSCSVVVVD

Solvent-accessible surface area (backbone atoms only — not comparable to full-atom values): 5359 Å² total; per-residue (Å²): 119,65,69,64,54,57,52,54,74,71,46,84,86,56,54,74,64,59,43,52,54,46,52,52,64,78,49,24,80,85,69,78,49,72,91,72,81,76,85,77,87,74,58,64,65,61,52,51,49,53,36,46,51,49,37,60,70,60,52,63,79,45,59,67,69,66,34,51,51,47,47,73,76,44,67,47,49,76,67,42,56,67,60,75,75,102

Secondary structure (DSSP, 8-state):
-HHHHHHHHHS----HHHHHHHHHHHTGGGTT--S--------HHHHHHHHHHHIIIIITT--THHHHHHHHHH-SHHHHHHHHT-